Protein AF-A0A522N8N5-F1 (afdb_monomer_lite)

Secondary structure (DSSP, 8-state):
--HHHHHHHHHHHHHHHHHHHHTT-HHHHHHHHHHHHHHHHHHHHHHHTT----THHHHHHHHHHHHHHHHHHHHHHHTS---HHHHHHHHHHHHHHHHHHHHHHTT--

pLDDT: mean 74.47, std 6.74, range [49.31, 83.94]

Radius of gyration: 14.28 Å; chains: 1; bounding box: 32×21×44 Å

Sequence (109 aa):
MQTPLALHYVWAFVVIVAVLWAIWQPLGRRVALWALAVQLLLGVWLMAAGGRVHWLHPALWLAAALLIQAGAIAAKRTGGPVPTLLVALGAACAALTFHLGQASMTGGV

Structure (mmCIF, N/CA/C/O backbone):
data_AF-A0A522N8N5-F1
#
_entry.id   AF-A0A522N8N5-F1
#
loop_
_atom_site.group_PDB
_atom_site.id
_atom_site.type_symbol
_atom_site.label_atom_id
_atom_site.label_alt_id
_atom_site.label_comp_id
_atom_site.label_asym_id
_atom_site.label_entity_id
_atom_site.label_seq_id
_atom_site.pdbx_PDB_ins_code
_atom_site.Cartn_x
_atom_site.Cartn_y
_atom_site.Cartn_z
_atom_site.occupancy
_atom_site.B_iso_or_equiv
_atom_site.auth_seq_id
_atom_site.auth_comp_id
_atom_site.auth_asym_id
_atom_site.auth_atom_id
_atom_site.pdbx_PDB_model_num
ATOM 1 N N . MET A 1 1 ? 11.715 -9.774 -23.192 1.00 49.38 1 MET A N 1
ATOM 2 C CA . MET A 1 1 ? 11.931 -9.557 -21.740 1.00 49.38 1 MET A CA 1
ATOM 3 C C . MET A 1 1 ? 10.689 -8.962 -21.040 1.00 49.38 1 MET A C 1
ATOM 5 O O . MET A 1 1 ? 10.833 -8.142 -20.149 1.00 49.38 1 MET A O 1
ATOM 9 N N . GLN A 1 2 ? 9.457 -9.362 -21.401 1.00 58.94 2 GLN A N 1
ATOM 10 C CA . GLN A 1 2 ? 8.214 -8.748 -20.875 1.00 58.94 2 GLN A CA 1
ATOM 11 C C . GLN A 1 2 ? 7.575 -9.509 -19.695 1.00 58.94 2 GLN A C 1
ATOM 13 O O . GLN A 1 2 ? 6.716 -8.975 -18.999 1.00 58.94 2 GLN A O 1
ATOM 18 N N . THR A 1 3 ? 8.001 -10.745 -19.437 1.00 67.69 3 THR A N 1
ATOM 19 C CA . THR A 1 3 ? 7.426 -11.635 -18.415 1.00 67.69 3 THR A CA 1
ATOM 20 C C . THR A 1 3 ? 7.567 -11.150 -16.962 1.00 67.69 3 THR A C 1
ATOM 22 O O . THR A 1 3 ? 6.576 -11.231 -16.238 1.00 67.69 3 THR A O 1
ATOM 25 N N . PRO A 1 4 ? 8.711 -10.598 -16.502 1.00 67.12 4 PRO A N 1
ATOM 26 C CA . PRO A 1 4 ? 8.852 -10.143 -15.112 1.00 67.12 4 PRO A CA 1
ATOM 27 C C . PRO A 1 4 ? 7.979 -8.920 -14.809 1.00 67.12 4 PRO A C 1
ATOM 29 O O . PRO A 1 4 ? 7.410 -8.794 -13.728 1.00 67.12 4 PRO A O 1
ATOM 32 N N . LEU A 1 5 ? 7.848 -8.037 -15.800 1.00 68.38 5 LEU A N 1
ATOM 33 C CA . LEU A 1 5 ? 7.050 -6.822 -15.719 1.00 68.38 5 LEU A CA 1
ATOM 34 C C . LEU A 1 5 ? 5.553 -7.161 -15.652 1.00 68.38 5 LEU A C 1
ATOM 36 O O . LEU A 1 5 ? 4.853 -6.676 -14.769 1.00 68.38 5 LEU A O 1
ATOM 40 N N . ALA A 1 6 ? 5.078 -8.069 -16.511 1.00 73.81 6 ALA A N 1
ATOM 41 C CA . ALA A 1 6 ? 3.692 -8.534 -16.492 1.00 73.81 6 ALA A CA 1
ATOM 42 C C . ALA A 1 6 ? 3.303 -9.165 -15.140 1.00 73.81 6 ALA A C 1
ATOM 44 O O . ALA A 1 6 ? 2.249 -8.840 -14.591 1.00 73.81 6 ALA A O 1
ATOM 45 N N . LEU A 1 7 ? 4.177 -10.001 -14.563 1.00 72.94 7 LEU A N 1
ATOM 46 C CA . LEU A 1 7 ? 3.965 -10.588 -13.233 1.00 72.94 7 LEU A CA 1
ATOM 47 C C . LEU A 1 7 ? 3.841 -9.518 -12.137 1.00 72.94 7 LEU A C 1
ATOM 49 O O . LEU A 1 7 ? 2.994 -9.643 -11.253 1.00 72.94 7 LEU A O 1
ATOM 53 N N . HIS A 1 8 ? 4.630 -8.444 -12.217 1.00 72.94 8 HIS A N 1
ATOM 54 C CA . HIS A 1 8 ? 4.558 -7.340 -11.262 1.00 72.94 8 HIS A CA 1
ATOM 55 C C . HIS A 1 8 ? 3.219 -6.595 -11.310 1.00 72.94 8 HIS A C 1
ATOM 57 O O . HIS A 1 8 ? 2.682 -6.265 -10.256 1.00 72.94 8 HIS A O 1
ATOM 63 N N . TYR A 1 9 ? 2.633 -6.376 -12.492 1.00 72.56 9 TYR A N 1
ATOM 64 C CA . TYR A 1 9 ? 1.317 -5.726 -12.594 1.00 72.56 9 TYR A CA 1
ATOM 65 C C . TYR A 1 9 ? 0.163 -6.625 -12.168 1.00 72.56 9 TYR A C 1
ATOM 67 O O . TYR A 1 9 ? -0.778 -6.136 -11.541 1.00 72.56 9 TYR A O 1
ATOM 75 N N . VAL A 1 10 ? 0.235 -7.926 -12.464 1.00 79.44 10 VAL A N 1
ATOM 76 C CA . VAL A 1 10 ? -0.749 -8.892 -11.954 1.00 79.44 10 VAL A CA 1
ATOM 77 C C . VAL A 1 10 ? -0.730 -8.886 -10.426 1.00 79.44 10 VAL A C 1
ATOM 79 O O . VAL A 1 10 ? -1.784 -8.803 -9.798 1.00 79.44 10 VAL A O 1
ATOM 82 N N . TRP A 1 11 ? 0.460 -8.886 -9.819 1.00 79.12 11 TRP A N 1
ATOM 83 C CA . TRP A 1 11 ? 0.580 -8.781 -8.367 1.00 79.12 11 TRP A CA 1
ATOM 84 C C . TRP A 1 11 ? 0.088 -7.426 -7.835 1.00 79.12 11 TRP A C 1
ATOM 86 O O . TRP A 1 11 ? -0.652 -7.383 -6.854 1.00 79.12 11 TRP A O 1
ATOM 96 N N . ALA A 1 12 ? 0.392 -6.325 -8.526 1.00 73.31 12 ALA A N 1
ATOM 97 C CA . ALA A 1 12 ? -0.079 -4.993 -8.153 1.00 73.31 12 ALA A CA 1
ATOM 98 C C . ALA A 1 12 ? -1.614 -4.902 -8.109 1.00 73.31 12 ALA A C 1
ATOM 100 O O . ALA A 1 12 ? -2.177 -4.269 -7.214 1.00 73.31 12 ALA A O 1
ATOM 101 N N . PHE A 1 13 ? -2.298 -5.580 -9.033 1.00 76.81 13 PHE A N 1
ATOM 102 C CA . PHE A 1 13 ? -3.755 -5.685 -9.025 1.00 76.81 13 PHE A CA 1
ATOM 103 C C . PHE A 1 13 ? -4.270 -6.438 -7.789 1.00 76.81 13 PHE A C 1
ATOM 105 O O . PHE A 1 13 ? -5.181 -5.957 -7.112 1.00 76.81 13 PHE A O 1
ATOM 112 N N . VAL A 1 14 ? -3.647 -7.570 -7.437 1.00 80.62 14 VAL A N 1
ATOM 113 C CA . VAL A 1 14 ? -3.968 -8.321 -6.206 1.00 80.62 14 VAL A CA 1
ATOM 114 C C . VAL A 1 14 ? -3.825 -7.427 -4.970 1.00 80.62 14 VAL A C 1
ATOM 116 O O . VAL A 1 14 ? -4.676 -7.456 -4.079 1.00 80.62 14 VAL A O 1
ATOM 119 N N . VAL A 1 15 ? -2.792 -6.583 -4.934 1.00 77.62 15 VAL A N 1
ATOM 120 C CA . VAL A 1 15 ? -2.543 -5.654 -3.825 1.00 77.62 15 VAL A CA 1
ATOM 121 C C . VAL A 1 15 ? -3.646 -4.604 -3.722 1.00 77.62 15 VAL A C 1
ATOM 123 O O . VAL A 1 15 ? -4.137 -4.361 -2.622 1.00 77.62 15 VAL A O 1
ATOM 126 N N . ILE A 1 16 ? -4.087 -4.020 -4.840 1.00 76.38 16 ILE A N 1
ATOM 127 C CA . ILE A 1 16 ? -5.197 -3.053 -4.843 1.00 76.38 16 ILE A CA 1
ATOM 128 C C . ILE A 1 16 ? -6.471 -3.694 -4.289 1.00 76.38 16 ILE A C 1
ATOM 130 O O . ILE A 1 16 ? -7.108 -3.123 -3.403 1.00 76.38 16 ILE A O 1
ATOM 134 N N . VAL A 1 17 ? -6.820 -4.895 -4.757 1.00 81.62 17 VAL A N 1
ATOM 135 C CA . VAL A 1 17 ? -8.003 -5.621 -4.271 1.00 81.62 17 VAL A CA 1
ATOM 136 C C . VAL A 1 17 ? -7.895 -5.887 -2.766 1.00 81.62 17 VAL A C 1
ATOM 138 O O . VAL A 1 17 ? -8.851 -5.645 -2.026 1.00 81.62 17 VAL A O 1
ATOM 141 N N . ALA A 1 18 ? -6.721 -6.309 -2.286 1.00 79.75 18 ALA A N 1
ATOM 142 C CA . ALA A 1 18 ? -6.482 -6.529 -0.863 1.00 79.75 18 ALA A CA 1
ATOM 143 C C . ALA A 1 18 ? -6.617 -5.235 -0.040 1.00 79.75 18 ALA A C 1
ATOM 145 O O . ALA A 1 18 ? -7.223 -5.247 1.033 1.00 79.75 18 ALA A O 1
ATOM 146 N N . VAL A 1 19 ? -6.100 -4.111 -0.543 1.00 72.69 19 VAL A N 1
ATOM 147 C CA . VAL A 1 19 ? -6.194 -2.800 0.114 1.00 72.69 19 VAL A CA 1
ATOM 148 C C . VAL A 1 19 ? -7.639 -2.288 0.153 1.00 72.69 19 VAL A C 1
ATOM 150 O O . VAL A 1 19 ? -8.073 -1.774 1.183 1.00 72.69 19 VAL A O 1
ATOM 153 N N . LEU A 1 20 ? -8.424 -2.482 -0.907 1.00 76.69 20 LEU A N 1
ATOM 154 C CA . LEU A 1 20 ? -9.854 -2.153 -0.898 1.00 76.69 20 LEU A CA 1
ATOM 155 C C . LEU A 1 20 ? -10.627 -3.036 0.089 1.00 76.69 20 LEU A C 1
ATOM 157 O O . LEU A 1 20 ? -11.494 -2.553 0.818 1.00 76.69 20 LEU A O 1
ATOM 161 N N . TRP A 1 21 ? -10.276 -4.318 0.184 1.00 78.94 21 TRP A N 1
ATOM 162 C CA . TRP A 1 21 ? -10.876 -5.223 1.162 1.00 78.94 21 TRP A CA 1
ATOM 163 C C . TRP A 1 21 ? -10.513 -4.853 2.613 1.00 78.94 21 TRP A C 1
ATOM 165 O O . TRP A 1 21 ? -11.334 -4.998 3.525 1.00 78.94 21 TRP A O 1
ATOM 175 N N . ALA A 1 22 ? -9.320 -4.297 2.837 1.00 73.25 22 ALA A N 1
ATOM 176 C CA . ALA A 1 22 ? -8.854 -3.830 4.142 1.00 73.25 22 ALA A CA 1
ATOM 177 C C . ALA A 1 22 ? -9.712 -2.713 4.763 1.00 73.25 22 ALA A C 1
ATOM 179 O O . ALA A 1 22 ? -9.684 -2.529 5.986 1.00 73.25 22 ALA A O 1
ATOM 180 N N . ILE A 1 23 ? -10.499 -2.001 3.948 1.00 68.69 23 ILE A N 1
ATOM 181 C CA . ILE A 1 23 ? -11.474 -1.002 4.411 1.00 68.69 23 ILE A CA 1
ATOM 182 C C . ILE A 1 23 ? -12.530 -1.664 5.305 1.00 68.69 23 ILE A C 1
ATOM 184 O O . ILE A 1 23 ? -12.893 -1.119 6.346 1.00 68.69 23 ILE A O 1
ATOM 188 N N . TRP A 1 24 ? -12.973 -2.867 4.941 1.00 70.94 24 TRP A N 1
ATOM 189 C CA . TRP A 1 24 ? -14.157 -3.497 5.525 1.00 70.94 24 TRP A CA 1
ATOM 190 C C . TRP A 1 24 ? -13.839 -4.537 6.602 1.00 70.94 24 TRP A C 1
ATOM 192 O O . TRP A 1 24 ? -14.683 -4.813 7.450 1.00 70.94 24 TRP A O 1
ATOM 202 N N . GLN A 1 25 ? -12.641 -5.135 6.589 1.00 75.12 25 GLN A N 1
ATOM 203 C CA . GLN A 1 25 ? -12.326 -6.298 7.428 1.00 75.12 25 GLN A CA 1
ATOM 204 C C . GLN A 1 25 ? -10.941 -6.192 8.105 1.00 75.12 25 GLN A C 1
ATOM 206 O O . GLN A 1 25 ? -9.948 -5.875 7.442 1.00 75.12 25 GLN A O 1
ATOM 211 N N . PRO A 1 26 ? -10.808 -6.537 9.406 1.00 69.19 26 PRO A N 1
ATOM 212 C CA . PRO A 1 26 ? -9.515 -6.593 10.098 1.00 69.19 26 PRO A CA 1
ATOM 213 C C . PRO A 1 26 ? -8.519 -7.574 9.483 1.00 69.19 26 PRO A C 1
ATOM 215 O O . PRO A 1 26 ? -7.326 -7.274 9.411 1.00 69.19 26 PRO A O 1
ATOM 218 N N . LEU A 1 27 ? -9.009 -8.726 9.018 1.00 73.88 27 LEU A N 1
ATOM 219 C CA . LEU A 1 27 ? -8.205 -9.703 8.283 1.00 73.88 27 LEU A CA 1
ATOM 220 C C . LEU A 1 27 ? -7.707 -9.122 6.954 1.00 73.88 27 LEU A C 1
ATOM 222 O O . LEU A 1 27 ? -6.524 -9.257 6.645 1.00 73.88 27 LEU A O 1
ATOM 226 N N . GLY A 1 28 ? -8.562 -8.377 6.242 1.00 70.88 28 GLY A N 1
ATOM 227 C CA . GLY A 1 28 ? -8.202 -7.674 5.008 1.00 70.88 28 GLY A CA 1
ATOM 228 C C . GLY A 1 28 ? -7.013 -6.727 5.191 1.00 70.88 28 GLY A C 1
ATOM 229 O O . GLY A 1 28 ? -6.126 -6.694 4.348 1.00 70.88 28 GLY A O 1
ATOM 230 N N . ARG A 1 29 ? -6.902 -6.039 6.339 1.00 72.56 29 ARG A N 1
ATOM 231 C CA . ARG A 1 29 ? -5.743 -5.171 6.645 1.00 72.56 29 ARG A CA 1
ATOM 232 C C . ARG A 1 29 ? -4.426 -5.927 6.763 1.00 72.56 29 ARG A C 1
ATOM 234 O O . ARG A 1 29 ? -3.409 -5.444 6.277 1.00 72.56 29 ARG A O 1
ATOM 241 N N . ARG A 1 30 ? -4.425 -7.099 7.404 1.00 76.12 30 ARG A N 1
ATOM 242 C CA . ARG A 1 30 ? -3.208 -7.923 7.512 1.00 76.12 30 ARG A CA 1
ATOM 243 C C . ARG A 1 30 ? -2.776 -8.420 6.139 1.00 76.12 30 ARG A C 1
ATOM 245 O O . ARG A 1 30 ? -1.599 -8.325 5.809 1.00 76.12 30 ARG A O 1
ATOM 252 N N . VAL A 1 31 ? -3.732 -8.898 5.343 1.00 78.62 31 VAL A N 1
ATOM 253 C CA . VAL A 1 31 ? -3.486 -9.349 3.967 1.00 78.62 31 VAL A CA 1
ATOM 254 C C . VAL A 1 31 ? -2.961 -8.198 3.106 1.00 78.62 31 VAL A C 1
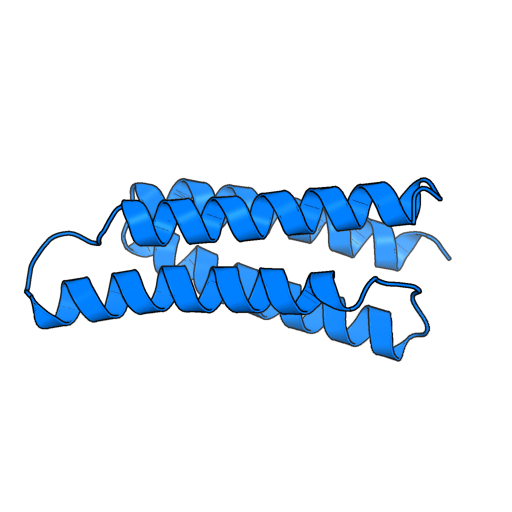ATOM 256 O O . VAL A 1 31 ? -1.958 -8.372 2.424 1.00 78.62 31 VAL A O 1
ATOM 259 N N . ALA A 1 32 ? -3.562 -7.008 3.199 1.00 77.19 32 ALA A N 1
ATOM 260 C CA . ALA A 1 32 ? -3.117 -5.820 2.475 1.00 77.19 32 ALA A CA 1
ATOM 261 C C . ALA A 1 32 ? -1.686 -5.409 2.833 1.00 77.19 32 ALA A C 1
ATOM 263 O O . ALA A 1 32 ? -0.906 -5.120 1.936 1.00 77.19 32 ALA A O 1
ATOM 264 N N . LEU A 1 33 ? -1.312 -5.425 4.117 1.00 76.62 33 LEU A N 1
ATOM 265 C CA . LEU A 1 33 ? 0.054 -5.101 4.541 1.00 76.62 33 LEU A CA 1
ATOM 266 C C . LEU A 1 33 ? 1.084 -6.092 3.985 1.00 76.62 33 LEU A C 1
ATOM 268 O O . LEU A 1 33 ? 2.132 -5.668 3.501 1.00 76.62 33 LEU A O 1
ATOM 272 N N . TRP A 1 34 ? 0.783 -7.393 4.002 1.00 75.44 34 TRP A N 1
ATOM 273 C CA . TRP A 1 34 ? 1.659 -8.398 3.394 1.00 75.44 34 TRP A CA 1
ATOM 274 C C . TRP A 1 34 ? 1.736 -8.251 1.872 1.00 75.44 34 TRP A C 1
ATOM 276 O O . TRP A 1 34 ? 2.831 -8.285 1.317 1.00 75.44 34 TRP A O 1
ATOM 286 N N . ALA A 1 35 ? 0.604 -8.024 1.201 1.00 78.69 35 ALA A N 1
ATOM 287 C CA . ALA A 1 35 ? 0.571 -7.785 -0.239 1.00 78.69 35 ALA A CA 1
ATOM 288 C C . ALA A 1 35 ? 1.408 -6.550 -0.615 1.00 78.69 35 ALA A C 1
ATOM 290 O O . ALA A 1 35 ? 2.252 -6.632 -1.507 1.00 78.69 35 ALA A O 1
ATOM 291 N N . LEU A 1 36 ? 1.244 -5.445 0.121 1.00 76.88 36 LEU A N 1
ATOM 292 C CA . LEU A 1 36 ? 2.018 -4.211 -0.026 1.00 76.88 36 LEU A CA 1
ATOM 293 C C . LEU A 1 36 ? 3.518 -4.436 0.167 1.00 76.88 36 LEU A C 1
ATOM 295 O O . LEU A 1 36 ? 4.314 -3.933 -0.621 1.00 76.88 36 LEU A O 1
ATOM 299 N N . ALA A 1 37 ? 3.908 -5.211 1.180 1.00 77.94 37 ALA A N 1
ATOM 300 C CA . ALA A 1 37 ? 5.308 -5.540 1.420 1.00 77.94 37 ALA A CA 1
ATOM 301 C C . ALA A 1 37 ? 5.913 -6.327 0.247 1.00 77.94 37 ALA A C 1
ATOM 303 O O . ALA A 1 37 ? 6.976 -5.963 -0.254 1.00 77.94 37 ALA A O 1
ATOM 304 N N . VAL A 1 38 ? 5.216 -7.358 -0.242 1.00 78.69 38 VAL A N 1
ATOM 305 C CA . VAL A 1 38 ? 5.670 -8.136 -1.408 1.00 78.69 38 VAL A CA 1
ATOM 306 C C . VAL A 1 38 ? 5.761 -7.251 -2.654 1.00 78.69 38 VAL A C 1
ATOM 308 O O . VAL A 1 38 ? 6.739 -7.320 -3.393 1.00 78.69 38 VAL A O 1
ATOM 311 N N . GLN A 1 39 ? 4.783 -6.372 -2.865 1.00 81.25 39 GLN A N 1
ATOM 312 C CA . GLN A 1 39 ? 4.763 -5.436 -3.986 1.00 81.25 39 GLN A CA 1
ATOM 313 C C . GLN A 1 39 ? 5.930 -4.441 -3.942 1.00 81.25 39 GLN A C 1
ATOM 315 O O . GLN A 1 39 ? 6.546 -4.174 -4.976 1.00 81.25 39 GLN A O 1
ATOM 320 N N . LEU A 1 40 ? 6.273 -3.937 -2.752 1.00 76.88 40 LEU A N 1
ATOM 321 C CA . LEU A 1 40 ? 7.432 -3.072 -2.541 1.00 76.88 40 LEU A CA 1
ATOM 322 C C . LEU A 1 40 ? 8.733 -3.814 -2.885 1.00 76.88 40 LEU A C 1
ATOM 324 O O . LEU A 1 40 ? 9.555 -3.290 -3.634 1.00 76.88 40 LEU A O 1
ATOM 328 N N . LEU A 1 41 ? 8.890 -5.051 -2.400 1.00 80.62 41 LEU A N 1
ATOM 329 C CA . LEU A 1 41 ? 10.062 -5.889 -2.679 1.00 80.62 41 LEU A CA 1
ATOM 330 C C . LEU A 1 41 ? 10.207 -6.199 -4.175 1.00 80.62 41 LEU A C 1
ATOM 332 O O . LEU A 1 41 ? 11.303 -6.070 -4.720 1.00 80.62 41 LEU A O 1
ATOM 336 N N . LEU A 1 42 ? 9.110 -6.541 -4.858 1.00 75.12 42 LEU A N 1
ATOM 337 C CA . LEU A 1 42 ? 9.113 -6.766 -6.307 1.00 75.12 42 LEU A CA 1
ATOM 338 C C . LEU A 1 42 ? 9.464 -5.489 -7.084 1.00 75.12 42 LEU A C 1
ATOM 340 O O . LEU A 1 42 ? 10.206 -5.556 -8.061 1.00 75.12 42 LEU A O 1
ATOM 344 N N . GLY A 1 43 ? 8.967 -4.329 -6.645 1.00 71.75 43 GLY A N 1
ATOM 345 C CA . GLY A 1 43 ? 9.296 -3.038 -7.252 1.00 71.75 43 GLY A CA 1
ATOM 346 C C . GLY A 1 43 ? 10.781 -2.688 -7.113 1.00 71.75 43 GLY A C 1
ATOM 347 O O . GLY A 1 43 ? 11.412 -2.292 -8.092 1.00 71.75 43 GLY A O 1
ATOM 348 N N . VAL A 1 44 ? 11.360 -2.896 -5.926 1.00 74.56 44 VAL A N 1
ATOM 349 C CA . VAL A 1 44 ? 12.801 -2.702 -5.675 1.00 74.56 44 VAL A CA 1
ATOM 350 C C . VAL A 1 44 ? 13.642 -3.669 -6.508 1.00 74.56 44 VAL A C 1
ATOM 352 O O . VAL A 1 44 ? 14.639 -3.260 -7.101 1.00 74.56 44 VAL A O 1
ATOM 355 N N . TRP A 1 45 ? 13.230 -4.935 -6.607 1.00 77.25 45 TRP A N 1
ATOM 356 C CA . TRP A 1 45 ? 13.918 -5.922 -7.438 1.00 77.25 45 TRP A CA 1
ATOM 357 C C . TRP A 1 45 ? 13.939 -5.518 -8.920 1.00 77.25 45 TRP A C 1
ATOM 359 O O . TRP A 1 45 ? 14.989 -5.588 -9.555 1.00 77.25 45 TRP A O 1
ATOM 369 N N . LEU A 1 46 ? 12.820 -5.019 -9.458 1.00 72.56 46 LEU A N 1
ATOM 370 C CA . LEU A 1 46 ? 12.758 -4.516 -10.834 1.00 72.56 46 LEU A CA 1
ATOM 371 C C . LEU A 1 46 ? 13.656 -3.294 -11.062 1.00 72.56 46 LEU A C 1
ATOM 373 O O . LEU A 1 46 ? 14.291 -3.203 -12.111 1.00 72.56 46 LEU A O 1
ATOM 377 N N . MET A 1 47 ? 13.746 -2.382 -10.089 1.00 70.56 47 MET A N 1
ATOM 378 C CA . MET A 1 47 ? 14.678 -1.250 -10.151 1.00 70.56 47 MET A CA 1
ATOM 379 C C . MET A 1 47 ? 16.136 -1.720 -10.175 1.00 70.56 47 MET A C 1
ATOM 381 O O . MET A 1 47 ? 16.913 -1.272 -11.016 1.00 70.56 47 MET A O 1
ATOM 385 N N . ALA A 1 48 ? 16.496 -2.667 -9.304 1.00 76.00 48 ALA A N 1
ATOM 386 C CA . ALA A 1 48 ? 17.836 -3.251 -9.268 1.00 76.00 48 ALA A CA 1
ATOM 387 C C . ALA A 1 48 ? 18.184 -4.012 -10.562 1.00 76.00 48 ALA A C 1
ATOM 389 O O . ALA A 1 48 ? 19.338 -4.013 -10.982 1.00 76.00 48 ALA A O 1
ATOM 390 N N . ALA A 1 49 ? 17.190 -4.607 -11.229 1.00 74.88 49 ALA A N 1
ATOM 391 C CA . ALA A 1 49 ? 17.342 -5.285 -12.516 1.00 74.88 49 ALA A CA 1
ATOM 392 C C . ALA A 1 49 ? 17.429 -4.327 -13.729 1.00 74.88 49 ALA A C 1
ATOM 394 O O . ALA A 1 49 ? 17.405 -4.787 -14.871 1.00 74.88 49 ALA A O 1
ATOM 395 N N . GLY A 1 50 ? 17.524 -3.009 -13.506 1.00 67.38 50 GLY A N 1
ATOM 396 C CA . GLY A 1 50 ? 17.656 -2.003 -14.566 1.00 67.38 50 GLY A CA 1
ATOM 397 C C . GLY A 1 50 ? 16.328 -1.519 -15.156 1.00 67.38 50 GLY A C 1
ATOM 398 O O . GLY A 1 50 ? 16.317 -0.870 -16.204 1.00 67.38 50 GLY A O 1
ATOM 399 N N . GLY A 1 51 ? 15.198 -1.815 -14.506 1.00 64.69 51 GLY A N 1
ATOM 400 C CA . GLY A 1 51 ? 13.896 -1.280 -14.888 1.00 64.69 51 GLY A CA 1
ATOM 401 C C . GLY A 1 51 ? 13.841 0.237 -14.692 1.00 64.69 51 GLY A C 1
ATOM 402 O O . GLY A 1 51 ? 14.074 0.737 -13.592 1.00 64.69 51 GLY A O 1
ATOM 403 N N . ARG A 1 52 ? 13.493 0.978 -15.751 1.00 63.38 52 ARG A N 1
ATOM 404 C CA . ARG A 1 52 ? 13.214 2.424 -15.706 1.00 63.38 52 ARG A CA 1
ATOM 405 C C . ARG A 1 52 ? 11.886 2.684 -14.991 1.00 63.38 52 ARG A C 1
ATOM 407 O O . ARG A 1 52 ? 10.873 2.954 -15.622 1.00 63.38 52 ARG A O 1
ATOM 414 N N . VAL A 1 53 ? 11.877 2.535 -13.673 1.00 62.78 53 VAL A N 1
ATOM 415 C CA . VAL A 1 53 ? 10.709 2.812 -12.834 1.00 62.78 53 VAL A CA 1
ATOM 416 C C . VAL A 1 53 ? 10.927 4.154 -12.146 1.00 62.78 53 VAL A C 1
ATOM 418 O O . VAL A 1 53 ? 11.973 4.382 -11.539 1.00 62.78 53 VAL A O 1
ATOM 421 N N . HIS A 1 54 ? 9.949 5.053 -12.231 1.00 70.56 54 HIS A N 1
ATOM 422 C CA . HIS A 1 54 ? 10.036 6.361 -11.589 1.00 70.56 54 HIS A CA 1
ATOM 423 C C . HIS A 1 54 ? 10.210 6.214 -10.064 1.00 70.56 54 HIS A C 1
ATOM 425 O O . HIS A 1 54 ? 9.519 5.418 -9.428 1.00 70.56 54 HIS A O 1
ATOM 431 N N . TRP A 1 55 ? 11.098 7.001 -9.447 1.00 68.56 55 TRP A N 1
ATOM 432 C CA . TRP A 1 55 ? 11.427 6.905 -8.012 1.00 68.56 55 TRP A CA 1
ATOM 433 C C . TRP A 1 55 ? 10.217 7.124 -7.081 1.00 68.56 55 TRP A C 1
ATOM 435 O O . TRP A 1 55 ? 10.179 6.595 -5.972 1.00 68.56 55 TRP A O 1
ATOM 445 N N . LEU A 1 56 ? 9.197 7.859 -7.546 1.00 70.00 56 LEU A N 1
ATOM 446 C CA . LEU A 1 56 ? 7.918 8.031 -6.835 1.00 70.00 56 LEU A CA 1
ATOM 447 C C . LEU A 1 56 ? 7.140 6.718 -6.660 1.00 70.00 56 LEU A C 1
ATOM 449 O O . LEU A 1 56 ? 6.339 6.606 -5.737 1.00 70.00 56 LEU A O 1
ATOM 453 N N . HIS A 1 57 ? 7.364 5.724 -7.518 1.00 71.81 57 HIS A N 1
ATOM 454 C CA . HIS A 1 57 ? 6.628 4.464 -7.494 1.00 71.81 57 HIS A CA 1
ATOM 455 C C . HIS A 1 57 ? 6.830 3.679 -6.177 1.00 71.81 57 HIS A C 1
ATOM 457 O O . HIS A 1 57 ? 5.852 3.422 -5.479 1.00 71.81 57 HIS A O 1
ATOM 463 N N . PRO A 1 58 ? 8.057 3.339 -5.734 1.00 69.94 58 PRO A N 1
ATOM 464 C CA . PRO A 1 58 ? 8.255 2.690 -4.435 1.00 69.94 58 PRO A CA 1
ATOM 465 C C . PRO A 1 58 ? 7.875 3.599 -3.258 1.00 69.94 58 PRO A C 1
ATOM 467 O O . PRO A 1 58 ? 7.396 3.102 -2.240 1.00 69.94 58 PRO A O 1
ATOM 470 N N . ALA A 1 59 ? 8.039 4.920 -3.389 1.00 78.12 59 ALA A N 1
ATOM 471 C CA . ALA A 1 59 ? 7.690 5.868 -2.332 1.00 78.12 59 ALA A CA 1
ATOM 472 C C . ALA A 1 59 ? 6.182 5.864 -2.028 1.00 78.12 59 ALA A C 1
ATOM 474 O O . ALA A 1 59 ? 5.784 5.862 -0.863 1.00 78.12 59 ALA A O 1
ATOM 475 N N . LEU A 1 60 ? 5.337 5.802 -3.060 1.00 79.12 60 LEU A N 1
ATOM 476 C CA . LEU A 1 60 ? 3.886 5.732 -2.893 1.00 79.12 60 LEU A CA 1
ATOM 477 C C . LEU A 1 60 ? 3.421 4.368 -2.359 1.00 79.12 60 LEU A C 1
ATOM 479 O O . LEU A 1 60 ? 2.514 4.330 -1.525 1.00 79.12 60 LEU A O 1
ATOM 483 N N . TRP A 1 61 ? 4.073 3.264 -2.746 1.00 79.00 61 TRP A N 1
ATOM 484 C CA . TRP A 1 61 ? 3.821 1.952 -2.133 1.00 79.00 61 TRP A CA 1
ATOM 485 C C . TRP A 1 61 ? 4.154 1.945 -0.636 1.00 79.00 61 TRP A C 1
ATOM 487 O O . TRP A 1 61 ? 3.377 1.429 0.173 1.00 79.00 61 TRP A O 1
ATOM 497 N N . LEU A 1 62 ? 5.275 2.560 -0.251 1.00 80.25 62 LEU A N 1
ATOM 498 C CA . LEU A 1 62 ? 5.655 2.709 1.152 1.00 80.25 62 LEU A CA 1
ATOM 499 C C . LEU A 1 62 ? 4.652 3.589 1.910 1.00 80.25 62 LEU A C 1
ATOM 501 O O . LEU A 1 62 ? 4.202 3.211 2.992 1.00 80.25 62 LEU A O 1
ATOM 505 N N . ALA A 1 63 ? 4.251 4.725 1.332 1.00 80.06 63 ALA A N 1
ATOM 506 C CA . ALA A 1 63 ? 3.243 5.605 1.920 1.00 80.06 63 ALA A CA 1
ATOM 507 C C . ALA A 1 63 ? 1.910 4.872 2.153 1.00 80.06 63 ALA A C 1
ATOM 509 O O . ALA A 1 63 ? 1.329 4.985 3.235 1.00 80.06 63 ALA A O 1
ATOM 510 N N . ALA A 1 64 ? 1.465 4.056 1.189 1.00 80.12 64 ALA A N 1
ATOM 511 C CA . ALA A 1 64 ? 0.263 3.236 1.324 1.00 80.12 64 ALA A CA 1
ATOM 512 C C . ALA A 1 64 ? 0.343 2.279 2.525 1.00 80.12 64 ALA A C 1
ATOM 514 O O . ALA A 1 64 ? -0.588 2.210 3.334 1.00 80.12 64 ALA A O 1
ATOM 515 N N . ALA A 1 65 ? 1.472 1.581 2.681 1.00 79.56 65 ALA A N 1
ATOM 516 C CA . ALA A 1 65 ? 1.701 0.670 3.800 1.00 79.56 65 ALA A CA 1
ATOM 517 C C . ALA A 1 65 ? 1.703 1.393 5.153 1.00 79.56 65 ALA A C 1
ATOM 519 O O . ALA A 1 65 ? 1.043 0.940 6.094 1.00 79.56 65 ALA A O 1
ATOM 520 N N . LEU A 1 66 ? 2.385 2.538 5.240 1.00 83.94 66 LEU A N 1
ATOM 521 C CA . LEU A 1 66 ? 2.463 3.333 6.465 1.00 83.94 66 LEU A CA 1
ATOM 522 C C . LEU A 1 66 ? 1.092 3.861 6.895 1.00 83.94 66 LEU A C 1
ATOM 524 O O . LEU A 1 66 ? 0.759 3.785 8.076 1.00 83.94 66 LEU A O 1
ATOM 528 N N . LEU A 1 67 ? 0.269 4.336 5.957 1.00 82.81 67 LEU A N 1
ATOM 529 C CA . LEU A 1 67 ? -1.075 4.844 6.247 1.00 82.81 67 LEU A CA 1
ATOM 530 C C . LEU A 1 67 ? -2.005 3.743 6.781 1.00 82.81 67 LEU A C 1
ATOM 532 O O . LEU A 1 67 ? -2.673 3.929 7.802 1.00 82.81 67 LEU A O 1
ATOM 536 N N . ILE A 1 68 ? -1.997 2.563 6.154 1.00 78.69 68 ILE A N 1
ATOM 537 C CA . ILE A 1 68 ? -2.799 1.417 6.611 1.00 78.69 68 ILE A CA 1
ATOM 538 C C . ILE A 1 68 ? -2.318 0.929 7.984 1.00 78.69 68 ILE A C 1
ATOM 540 O O . ILE A 1 68 ? -3.136 0.630 8.862 1.00 78.69 68 ILE A O 1
ATOM 544 N N . GLN A 1 69 ? -1.002 0.883 8.203 1.00 80.88 69 GLN A N 1
ATOM 545 C CA . GLN A 1 69 ? -0.431 0.477 9.484 1.00 80.88 69 GLN A CA 1
ATOM 546 C C . GLN A 1 69 ? -0.719 1.499 10.592 1.00 80.88 69 GLN A C 1
ATOM 548 O O . GLN A 1 69 ? -1.096 1.101 11.696 1.00 80.88 69 GLN A O 1
ATOM 553 N N . ALA A 1 70 ? -0.634 2.798 10.300 1.00 83.38 70 ALA A N 1
ATOM 554 C CA . ALA A 1 70 ? -1.000 3.866 11.226 1.00 83.38 70 ALA A CA 1
ATOM 555 C C . ALA A 1 70 ? -2.469 3.754 11.655 1.00 83.38 70 ALA A C 1
ATOM 557 O O . ALA A 1 70 ? -2.766 3.845 12.848 1.00 83.38 70 ALA A O 1
ATOM 558 N N . GLY A 1 71 ? -3.377 3.459 10.717 1.00 79.94 71 GLY A N 1
ATOM 559 C CA . GLY A 1 71 ? -4.783 3.199 11.030 1.00 79.94 71 GLY A CA 1
ATOM 560 C C . GLY A 1 71 ? -4.971 2.014 11.980 1.00 79.94 71 GLY A C 1
ATOM 561 O O . GLY A 1 71 ? -5.730 2.105 12.947 1.00 79.94 71 GLY A O 1
ATOM 562 N N . ALA A 1 72 ? -4.242 0.918 11.757 1.00 77.88 72 ALA A N 1
ATOM 563 C CA . ALA A 1 72 ? -4.291 -0.250 12.635 1.00 77.88 72 ALA A CA 1
ATOM 564 C C . ALA A 1 72 ? -3.741 0.041 14.046 1.00 77.88 72 ALA A C 1
ATOM 566 O O . ALA A 1 72 ? -4.319 -0.409 15.038 1.00 77.88 72 ALA A O 1
ATOM 567 N N . ILE A 1 73 ? -2.650 0.809 14.151 1.00 83.62 73 ILE A N 1
ATOM 568 C CA . ILE A 1 73 ? -2.058 1.212 15.436 1.00 83.62 73 ILE A CA 1
ATOM 569 C C . ILE A 1 73 ? -3.004 2.146 16.198 1.00 83.62 73 ILE A C 1
ATOM 571 O O . ILE A 1 73 ? -3.212 1.948 17.397 1.00 83.62 73 ILE A O 1
ATOM 575 N N . ALA A 1 74 ? -3.594 3.131 15.515 1.00 81.88 74 ALA A N 1
ATOM 576 C CA . ALA A 1 74 ? -4.534 4.074 16.113 1.00 81.88 74 ALA A CA 1
ATOM 577 C C . ALA A 1 74 ? -5.735 3.345 16.730 1.00 81.88 74 ALA A C 1
ATOM 579 O O . ALA A 1 74 ? -6.039 3.557 17.900 1.00 81.88 74 ALA A O 1
ATOM 580 N N . ALA A 1 75 ? -6.332 2.407 15.990 1.00 79.50 75 ALA A N 1
ATOM 581 C CA . ALA A 1 75 ? -7.448 1.594 16.472 1.00 79.50 75 ALA A CA 1
ATOM 582 C C . ALA A 1 75 ? -7.095 0.756 17.704 1.00 79.50 75 ALA A C 1
ATOM 584 O O . ALA A 1 75 ? -7.866 0.672 18.655 1.00 79.50 75 ALA A O 1
ATOM 585 N N . LYS A 1 76 ? -5.892 0.164 17.718 1.00 81.50 76 LYS A N 1
ATOM 586 C CA . LYS A 1 76 ? -5.415 -0.617 18.865 1.00 81.50 76 LYS A CA 1
ATOM 587 C C . LYS A 1 76 ? -5.245 0.253 20.115 1.00 81.50 76 LYS A C 1
ATOM 589 O O . LYS A 1 76 ? -5.521 -0.218 21.211 1.00 81.50 76 LYS A O 1
ATOM 594 N N . ARG A 1 77 ? -4.780 1.498 19.959 1.00 83.44 77 ARG A N 1
ATOM 595 C CA . ARG A 1 77 ? -4.568 2.433 21.077 1.00 83.44 77 ARG A CA 1
ATOM 596 C C . ARG A 1 77 ? -5.870 2.978 21.652 1.00 83.44 77 ARG A C 1
ATOM 598 O O . ARG A 1 77 ? -5.943 3.175 22.857 1.00 83.44 77 ARG A O 1
ATOM 605 N N . THR A 1 78 ? -6.867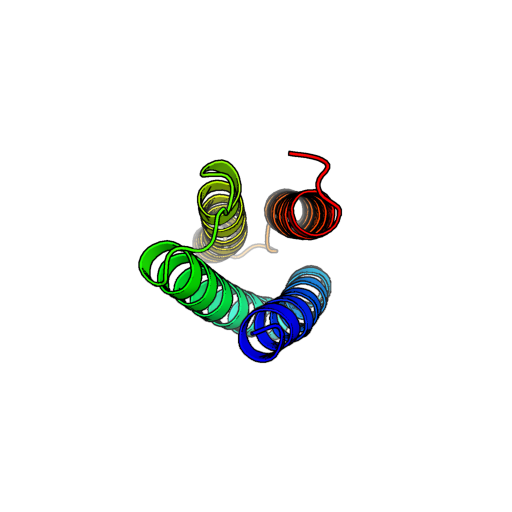 3.2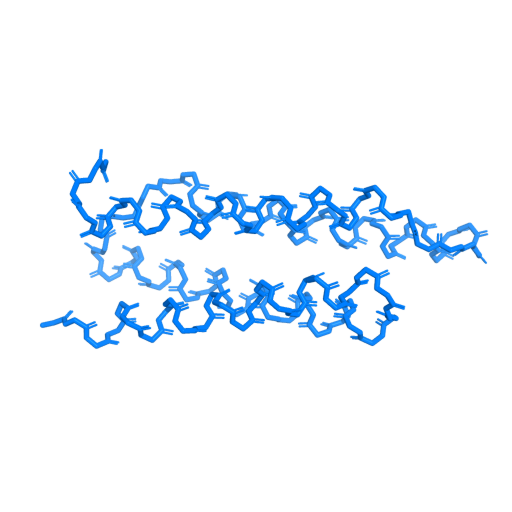33 20.811 1.00 83.06 78 THR A N 1
ATOM 606 C CA . THR A 1 78 ? -8.146 3.817 21.243 1.00 83.06 78 THR A CA 1
ATOM 607 C C . THR A 1 78 ? -9.196 2.771 21.611 1.00 83.06 78 THR A C 1
ATOM 609 O O . THR A 1 78 ? -10.251 3.136 22.116 1.00 83.06 78 THR A O 1
ATOM 612 N N . GLY A 1 79 ? -8.948 1.485 21.327 1.00 76.06 79 GLY A N 1
ATOM 613 C CA . GLY A 1 79 ? -9.956 0.425 21.445 1.00 76.06 79 GLY A CA 1
ATOM 614 C C . GLY A 1 79 ? -11.136 0.597 20.477 1.00 76.06 79 GLY A C 1
ATOM 615 O O . GLY A 1 79 ? -12.134 -0.107 20.597 1.00 76.06 79 GLY A O 1
ATOM 616 N N . GLY A 1 80 ? -11.035 1.544 19.539 1.00 74.62 80 GLY A N 1
ATOM 617 C CA . GLY A 1 80 ? -12.099 1.944 18.626 1.00 74.62 80 GLY A CA 1
ATOM 618 C C . GLY A 1 80 ? -11.955 1.356 17.218 1.00 74.62 80 GLY A C 1
ATOM 619 O O . GLY A 1 80 ? -11.021 0.598 16.932 1.00 74.62 80 GLY A O 1
ATOM 620 N N . PRO A 1 81 ? -12.874 1.706 16.301 1.00 75.12 81 PRO A N 1
ATOM 621 C CA . PRO A 1 81 ? -12.783 1.294 14.906 1.00 75.12 81 PRO A CA 1
ATOM 622 C C . PRO A 1 81 ? -11.539 1.885 14.229 1.00 75.12 81 PRO A C 1
ATOM 624 O O . PRO A 1 81 ? -11.018 2.931 14.619 1.00 75.12 81 PRO A O 1
ATOM 627 N N . VAL A 1 82 ? -11.063 1.213 13.178 1.00 72.38 82 VAL A N 1
ATOM 628 C CA . VAL A 1 82 ? -9.949 1.729 12.372 1.00 72.38 82 VAL A CA 1
ATOM 629 C C . VAL A 1 82 ? -10.361 3.022 11.675 1.00 72.38 82 VAL A C 1
ATOM 631 O O . VAL A 1 82 ? -11.437 3.045 11.081 1.00 72.38 82 VAL A O 1
ATOM 634 N N . PRO A 1 83 ? -9.518 4.074 11.681 1.00 78.31 83 PRO A N 1
ATOM 635 C CA . PRO A 1 83 ? -9.810 5.301 10.955 1.00 78.31 83 PRO A CA 1
ATOM 636 C C . PRO A 1 83 ? -9.887 5.018 9.452 1.00 78.31 83 PRO A C 1
ATOM 638 O O . PRO A 1 83 ? -8.863 4.858 8.783 1.00 78.31 83 PRO A O 1
ATOM 641 N N . THR A 1 84 ? -11.106 4.965 8.916 1.00 76.38 84 THR A N 1
ATOM 642 C CA . THR A 1 84 ? -11.376 4.665 7.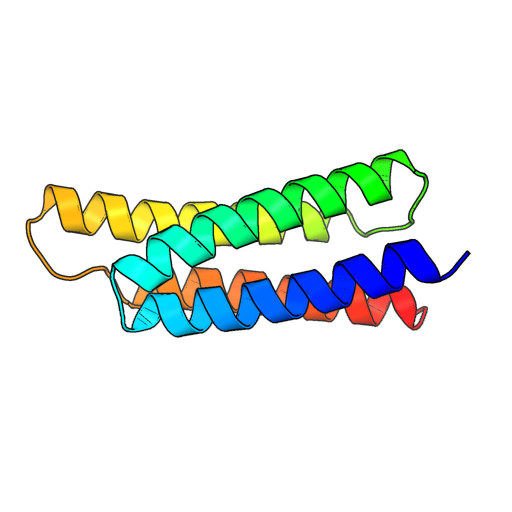503 1.00 76.38 84 THR A CA 1
ATOM 643 C C . THR A 1 84 ? -10.635 5.617 6.570 1.00 76.38 84 THR A C 1
ATOM 645 O O . THR A 1 84 ? -10.152 5.193 5.527 1.00 76.38 84 THR A O 1
ATOM 648 N N . LEU A 1 85 ? -10.455 6.877 6.984 1.00 80.56 85 LEU A N 1
ATOM 649 C CA . LEU A 1 85 ? -9.686 7.876 6.243 1.00 80.56 85 LEU A CA 1
ATOM 650 C C . LEU A 1 85 ? -8.236 7.434 5.988 1.00 80.56 85 LEU A C 1
ATOM 652 O O . LEU A 1 85 ? -7.751 7.573 4.873 1.00 80.56 85 LEU A O 1
ATOM 656 N N . LEU A 1 86 ? -7.551 6.858 6.984 1.00 77.88 86 LEU A N 1
ATOM 657 C CA . LEU A 1 86 ? -6.162 6.407 6.823 1.00 77.88 86 LEU A CA 1
ATOM 658 C C . LEU A 1 86 ? -6.064 5.220 5.859 1.00 77.88 86 LEU A C 1
ATOM 660 O O . LEU A 1 86 ? -5.156 5.161 5.034 1.00 77.88 86 LEU A O 1
ATOM 664 N N . VAL A 1 87 ? -7.033 4.303 5.912 1.00 76.19 87 VAL A N 1
ATOM 665 C CA . VAL A 1 87 ? -7.094 3.173 4.974 1.00 76.19 87 VAL A CA 1
ATOM 666 C C . VAL A 1 87 ? -7.425 3.655 3.558 1.00 76.19 87 VAL A C 1
ATOM 668 O O . VAL A 1 87 ? -6.797 3.205 2.603 1.00 76.19 87 VAL A O 1
ATOM 671 N N . ALA A 1 88 ? -8.347 4.610 3.415 1.00 75.88 88 ALA A N 1
ATOM 672 C CA . ALA A 1 88 ? -8.719 5.203 2.132 1.00 75.88 88 ALA A CA 1
ATOM 673 C C . ALA A 1 88 ? -7.561 5.983 1.489 1.00 75.88 88 ALA A C 1
ATOM 675 O O . ALA A 1 88 ? -7.322 5.844 0.291 1.00 75.88 88 ALA A O 1
ATOM 676 N N . LEU A 1 89 ? -6.793 6.744 2.276 1.00 80.88 89 LEU A N 1
ATOM 677 C CA . LEU A 1 89 ? -5.580 7.411 1.795 1.00 80.88 89 LEU A CA 1
ATOM 678 C C . LEU A 1 89 ? -4.522 6.390 1.354 1.00 80.88 89 LEU A C 1
ATOM 680 O O . LEU A 1 89 ? -3.912 6.559 0.301 1.00 80.88 89 LEU A O 1
ATOM 684 N N . GLY A 1 90 ? -4.354 5.294 2.102 1.00 78.06 90 GLY A N 1
ATOM 685 C CA . GLY A 1 90 ? -3.474 4.201 1.691 1.00 78.06 90 GLY A CA 1
ATOM 686 C C . GLY A 1 90 ? -3.911 3.549 0.372 1.00 78.06 90 GLY A C 1
ATOM 687 O O . GLY A 1 90 ? -3.076 3.285 -0.494 1.00 78.06 90 GLY A O 1
ATOM 688 N N . ALA A 1 91 ? -5.220 3.366 0.176 1.00 76.75 91 ALA A N 1
ATOM 689 C CA . ALA A 1 91 ? -5.794 2.888 -1.081 1.00 76.75 91 ALA A CA 1
ATOM 690 C C . ALA A 1 91 ? -5.545 3.852 -2.248 1.00 76.75 91 ALA A C 1
ATOM 692 O O . ALA A 1 91 ? -5.157 3.411 -3.330 1.00 76.75 91 ALA A O 1
ATOM 693 N N . ALA A 1 92 ? -5.698 5.159 -2.022 1.00 80.00 92 ALA A N 1
ATOM 694 C CA . ALA A 1 92 ? -5.406 6.179 -3.024 1.00 80.00 92 ALA A CA 1
ATOM 695 C C . ALA A 1 92 ? -3.923 6.165 -3.434 1.00 80.00 92 ALA A C 1
ATOM 697 O O . ALA A 1 92 ? -3.620 6.189 -4.627 1.00 80.00 92 AL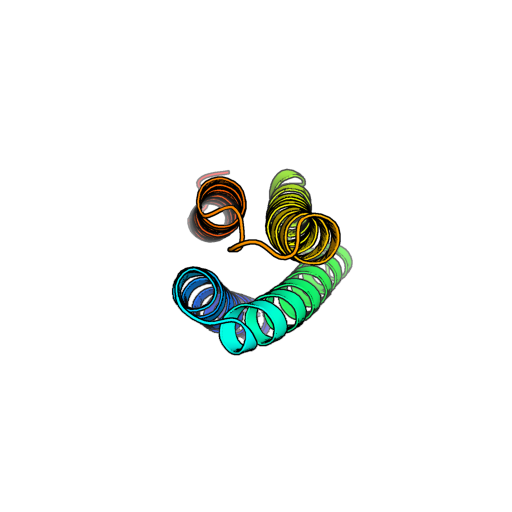A A O 1
ATOM 698 N N . CYS A 1 93 ? -2.999 6.041 -2.473 1.00 80.19 93 CYS A N 1
ATOM 699 C CA . CYS A 1 93 ? -1.572 5.886 -2.761 1.00 80.19 93 CYS A CA 1
ATOM 700 C C . CYS A 1 93 ? -1.295 4.630 -3.602 1.00 80.19 93 CYS A C 1
ATOM 702 O O . CYS A 1 93 ? -0.614 4.726 -4.622 1.00 80.19 93 CYS A O 1
ATOM 704 N N . ALA A 1 94 ? -1.859 3.473 -3.241 1.00 75.81 94 ALA A N 1
ATOM 705 C CA . ALA A 1 94 ? -1.697 2.237 -4.013 1.00 75.81 94 ALA A CA 1
ATOM 706 C C . ALA A 1 94 ? -2.227 2.374 -5.457 1.00 75.81 94 ALA A C 1
ATOM 708 O O . ALA A 1 94 ? -1.552 1.973 -6.407 1.00 75.81 94 ALA A O 1
ATOM 709 N N . ALA A 1 95 ? -3.392 3.004 -5.636 1.00 78.31 95 ALA A N 1
ATOM 710 C CA . ALA A 1 95 ? -3.991 3.245 -6.949 1.00 78.31 95 ALA A CA 1
ATOM 711 C C . ALA A 1 95 ? -3.157 4.207 -7.814 1.00 78.31 95 ALA A C 1
ATOM 713 O O . ALA A 1 95 ? -2.903 3.917 -8.984 1.00 78.31 95 ALA A O 1
ATOM 714 N N . LEU A 1 96 ? -2.676 5.317 -7.239 1.00 78.75 96 LEU A N 1
ATOM 715 C CA . LEU A 1 96 ? -1.780 6.258 -7.925 1.00 78.75 96 LEU A CA 1
ATOM 716 C C . LEU A 1 96 ? -0.483 5.576 -8.359 1.00 78.75 96 LEU A C 1
ATOM 718 O O . LEU A 1 96 ? -0.002 5.796 -9.469 1.00 78.75 96 LEU A O 1
ATOM 722 N N . THR A 1 97 ? 0.054 4.705 -7.507 1.00 75.56 97 THR A N 1
ATOM 723 C CA . THR A 1 97 ? 1.267 3.952 -7.821 1.00 75.56 97 THR A CA 1
ATOM 724 C C . THR A 1 97 ? 1.057 3.018 -9.004 1.00 75.56 97 THR A C 1
ATOM 726 O O . THR A 1 97 ? 1.870 2.994 -9.925 1.00 75.56 97 THR A O 1
ATOM 729 N N . PHE A 1 98 ? -0.061 2.291 -9.019 1.00 72.25 98 PHE A N 1
ATOM 730 C CA . PHE A 1 98 ? -0.427 1.426 -10.136 1.00 72.25 98 PHE A CA 1
ATOM 731 C C . PHE A 1 98 ? -0.595 2.210 -11.442 1.00 72.25 98 PHE A C 1
ATOM 733 O O . PHE A 1 98 ? -0.098 1.778 -12.482 1.00 72.25 98 PHE A O 1
ATOM 740 N N . HIS A 1 99 ? -1.238 3.379 -11.384 1.00 76.44 99 HIS A N 1
ATOM 741 C CA . HIS A 1 99 ? -1.399 4.251 -12.544 1.00 76.44 99 HIS A CA 1
ATOM 742 C C . HIS A 1 99 ? -0.051 4.744 -13.092 1.00 76.44 99 HIS A C 1
ATOM 744 O O . HIS A 1 99 ? 0.186 4.636 -14.293 1.00 76.44 99 HIS A O 1
ATOM 750 N N . LEU A 1 100 ? 0.860 5.203 -12.223 1.00 72.88 100 LEU A N 1
ATOM 751 C CA . LEU A 1 100 ? 2.221 5.586 -12.623 1.00 72.88 100 LEU A CA 1
ATOM 752 C C . LEU A 1 100 ? 2.982 4.412 -13.239 1.00 72.88 100 LEU A C 1
ATOM 754 O O . LEU A 1 100 ? 3.646 4.574 -14.258 1.00 72.88 100 LEU A O 1
ATOM 758 N N . GLY A 1 101 ? 2.837 3.220 -12.658 1.00 68.56 101 GLY A N 1
ATOM 759 C CA . GLY A 1 101 ? 3.384 2.004 -13.238 1.00 68.56 101 GLY A CA 1
ATOM 760 C C . GLY A 1 101 ? 2.872 1.792 -14.666 1.00 68.56 101 GLY A C 1
ATOM 761 O O . GLY A 1 101 ? 3.675 1.570 -15.569 1.00 68.56 101 GLY A O 1
ATOM 762 N N . GLN A 1 102 ? 1.562 1.865 -14.901 1.00 69.69 102 GLN A N 1
ATOM 763 C CA . GLN A 1 102 ? 0.993 1.694 -16.245 1.00 69.69 102 GLN A CA 1
ATOM 764 C C . GLN A 1 102 ? 1.505 2.764 -17.226 1.00 69.69 102 GLN A C 1
ATOM 766 O O . GLN A 1 102 ? 1.908 2.421 -18.337 1.00 69.69 102 GLN A O 1
ATOM 771 N N . ALA A 1 103 ? 1.575 4.030 -16.802 1.00 70.44 103 ALA A N 1
ATOM 772 C CA . ALA A 1 103 ? 2.054 5.139 -17.631 1.00 70.44 103 ALA A CA 1
ATOM 773 C C . ALA A 1 103 ? 3.522 4.976 -18.074 1.00 70.44 103 ALA A C 1
ATOM 775 O O . ALA A 1 103 ? 3.854 5.260 -19.229 1.00 70.44 103 ALA A O 1
ATOM 776 N N . SER A 1 104 ? 4.390 4.457 -17.199 1.00 65.38 104 SER A N 1
ATOM 777 C CA . SER A 1 104 ? 5.785 4.156 -17.551 1.00 65.38 104 SER A CA 1
ATOM 778 C C . SER A 1 104 ? 5.920 2.979 -18.529 1.00 65.38 104 SER A C 1
ATOM 780 O O . SER A 1 104 ? 6.871 2.944 -19.306 1.00 65.38 104 SER A O 1
ATOM 782 N N . MET A 1 105 ? 4.964 2.038 -18.572 1.00 64.19 105 MET A N 1
ATOM 783 C CA . MET A 1 105 ? 4.958 0.983 -19.602 1.00 64.19 105 MET A CA 1
ATOM 784 C C . MET A 1 105 ? 4.550 1.492 -20.983 1.00 64.19 105 MET A C 1
ATOM 786 O O . MET A 1 105 ? 5.022 0.967 -21.990 1.00 64.19 105 MET A O 1
ATOM 790 N N . THR A 1 106 ? 3.676 2.496 -21.043 1.00 66.75 106 THR A N 1
ATOM 791 C CA . THR A 1 106 ? 3.183 3.069 -22.304 1.00 66.75 106 THR A CA 1
ATOM 792 C C . THR A 1 106 ? 4.080 4.183 -22.856 1.00 66.75 106 THR A C 1
ATOM 794 O O . THR A 1 106 ? 3.705 4.836 -23.823 1.00 66.75 106 THR A O 1
ATOM 797 N N . GLY A 1 107 ? 5.260 4.411 -22.261 1.00 58.06 107 GLY A N 1
ATOM 798 C CA . GLY A 1 107 ? 6.220 5.434 -22.695 1.00 58.06 107 GLY A CA 1
ATOM 799 C C . GLY A 1 107 ? 5.848 6.867 -22.300 1.00 58.06 107 GLY A C 1
ATOM 800 O O . GLY A 1 107 ? 6.378 7.807 -22.884 1.00 58.06 107 GLY A O 1
ATOM 801 N N . GLY A 1 108 ? 4.927 7.038 -21.344 1.00 50.91 108 GLY A N 1
ATOM 802 C CA . GLY A 1 108 ? 4.415 8.347 -20.932 1.00 50.91 108 GLY A CA 1
ATOM 803 C C . GLY A 1 108 ? 5.334 9.133 -19.993 1.00 50.91 108 GLY A C 1
ATOM 804 O O . GLY A 1 108 ? 5.223 10.355 -19.958 1.00 50.91 108 GLY A O 1
ATOM 805 N N . VAL A 1 109 ? 6.228 8.460 -19.254 1.00 49.31 109 VAL A N 1
ATOM 806 C CA . VAL A 1 109 ? 7.276 9.044 -18.389 1.00 49.31 109 VAL A CA 1
ATOM 807 C C . VAL A 1 109 ? 8.375 8.016 -18.136 1.00 49.31 109 VAL A C 1
ATOM 809 O O . VAL A 1 109 ? 8.010 6.873 -17.759 1.00 49.31 109 V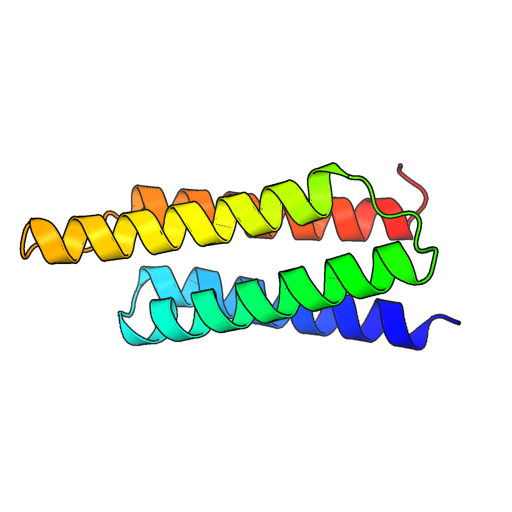AL A O 1
#

Foldseek 3Di:
DCVLLVVLLVLLVVLLVLLVVLLPDVVSLVVNLVSLVVSLVSVVVCVVVVNPADPLLSVLSVQLNVLSVVQVVVCVVVVHHRPSVSSVSSSVSSVVSSVSSVCVVVVND